Protein AF-A0A959EKR7-F1 (afdb_monomer_lite)

Foldseek 3Di:
DDDDQDPLNVLVVVQVVPPPRPCLVSLLVVLVVVLVVVLVVCVVCVVVDVQFDFPPDAFPVRDGHGSSLVVSVVSSVVSNVVSVSDPDDDDSD

Radius of gyration: 16.76 Å; chains: 1; bounding box: 38×23×51 Å

Structure (mmCIF, N/CA/C/O backbone):
data_AF-A0A959EKR7-F1
#
_entry.id   AF-A0A959EKR7-F1
#
loop_
_atom_site.group_PDB
_atom_site.id
_atom_site.type_symbol
_atom_site.label_atom_id
_atom_site.label_alt_id
_atom_site.label_comp_id
_atom_site.label_asym_id
_atom_site.label_entity_id
_atom_site.label_seq_id
_atom_site.pdbx_PDB_ins_code
_atom_site.Cartn_x
_atom_site.Cartn_y
_atom_site.Cartn_z
_atom_site.occupancy
_atom_site.B_iso_or_equiv
_atom_site.auth_seq_id
_atom_site.auth_comp_id
_atom_site.auth_asym_id
_atom_site.auth_atom_id
_atom_site.pdbx_PDB_model_num
ATOM 1 N N . MET A 1 1 ? -12.623 9.917 -29.781 1.00 49.56 1 MET A N 1
ATOM 2 C CA . MET A 1 1 ? -12.912 9.480 -28.395 1.00 49.56 1 MET A CA 1
ATOM 3 C C . MET A 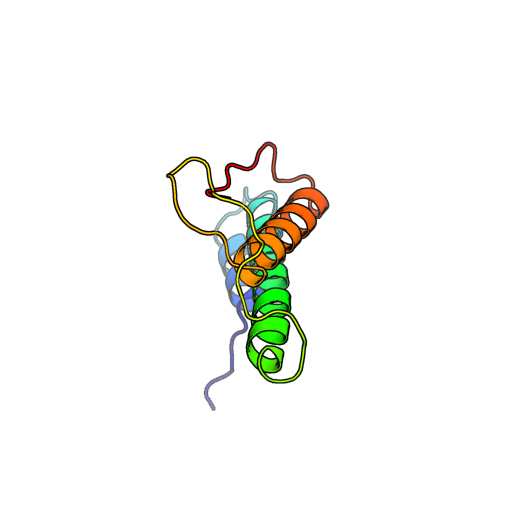1 1 ? -11.604 9.464 -27.623 1.00 49.56 1 MET A C 1
ATOM 5 O O . MET A 1 1 ? -10.676 8.808 -28.078 1.00 49.56 1 MET A O 1
ATOM 9 N N . ASN A 1 2 ? -11.510 10.186 -26.504 1.00 79.38 2 ASN A N 1
ATOM 10 C CA . ASN A 1 2 ? -10.352 10.079 -25.612 1.00 79.38 2 ASN A CA 1
ATOM 11 C C . ASN A 1 2 ? -10.461 8.775 -24.819 1.00 79.38 2 ASN A C 1
ATOM 13 O O . ASN A 1 2 ? -11.436 8.559 -24.103 1.00 79.38 2 ASN A O 1
ATOM 17 N N . ARG A 1 3 ? -9.481 7.888 -24.991 1.00 90.50 3 ARG A N 1
ATOM 18 C CA . ARG A 1 3 ? -9.384 6.631 -24.246 1.00 90.50 3 ARG A CA 1
ATOM 19 C C . ARG A 1 3 ? -8.986 6.932 -22.799 1.00 90.50 3 ARG A C 1
ATOM 21 O O . ARG A 1 3 ? -8.008 7.639 -22.578 1.00 90.50 3 ARG A O 1
ATOM 28 N N . ILE A 1 4 ? -9.704 6.359 -21.835 1.00 93.00 4 ILE A N 1
ATOM 29 C CA . ILE A 1 4 ? -9.309 6.402 -20.421 1.00 93.00 4 ILE A CA 1
ATOM 30 C C . ILE A 1 4 ? -8.061 5.532 -20.246 1.00 93.00 4 ILE A C 1
ATOM 32 O O . ILE A 1 4 ? -8.058 4.369 -20.650 1.00 93.00 4 ILE A O 1
ATOM 36 N N . VAL A 1 5 ? -7.014 6.103 -19.654 1.00 94.25 5 VAL A N 1
ATOM 37 C CA . VAL A 1 5 ? -5.790 5.390 -19.269 1.00 94.25 5 VAL A CA 1
ATOM 38 C C . VAL A 1 5 ? -5.815 5.239 -17.755 1.00 94.25 5 VAL A C 1
ATOM 40 O O . VAL A 1 5 ? -5.886 6.235 -17.037 1.00 94.25 5 VAL A O 1
ATOM 43 N N . THR A 1 6 ? -5.807 4.000 -17.268 1.00 94.50 6 THR A N 1
ATOM 44 C CA . THR A 1 6 ? -5.757 3.729 -15.826 1.00 94.50 6 THR A CA 1
ATOM 45 C C . T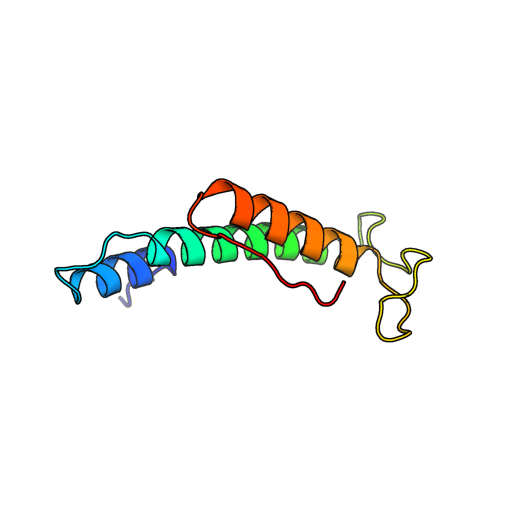HR A 1 6 ? -4.351 3.971 -15.282 1.00 94.50 6 THR A C 1
ATOM 47 O O . THR A 1 6 ? -3.378 3.972 -16.037 1.00 94.50 6 THR A O 1
ATOM 50 N N . LEU A 1 7 ? -4.236 4.141 -13.962 1.00 92.50 7 LEU A N 1
ATOM 51 C CA . LEU A 1 7 ? -2.940 4.221 -13.286 1.00 92.50 7 LEU A CA 1
ATOM 52 C C . LEU A 1 7 ? -2.068 2.998 -13.620 1.00 92.50 7 LEU A C 1
ATOM 54 O O . LEU A 1 7 ? -0.937 3.160 -14.065 1.00 92.50 7 LEU A O 1
ATOM 58 N N . ASP A 1 8 ? -2.629 1.793 -13.509 1.00 91.50 8 ASP A N 1
ATOM 59 C CA . ASP A 1 8 ? -1.949 0.538 -13.840 1.00 91.50 8 ASP A CA 1
ATOM 60 C C . ASP A 1 8 ? -1.462 0.525 -15.298 1.00 91.50 8 ASP A C 1
ATOM 62 O O . ASP A 1 8 ? -0.316 0.177 -15.577 1.00 91.50 8 ASP A O 1
ATOM 66 N N . GLU A 1 9 ? -2.309 0.953 -16.242 1.00 93.00 9 GLU A N 1
ATOM 67 C CA . GLU A 1 9 ? -1.931 1.020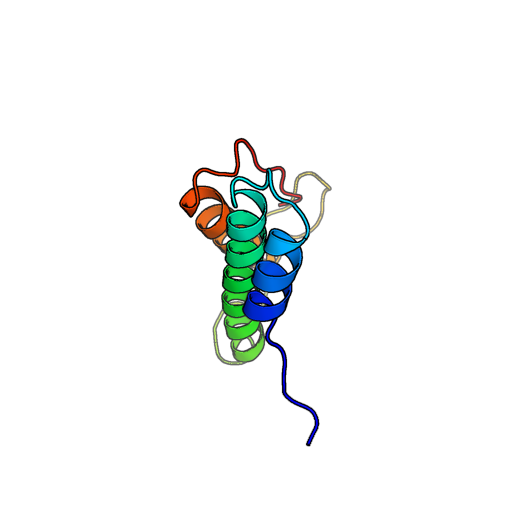 -17.652 1.00 93.00 9 GLU A CA 1
ATOM 68 C C . GLU A 1 9 ? -0.804 2.032 -17.891 1.00 93.00 9 GLU A C 1
ATOM 70 O O . GLU A 1 9 ? 0.124 1.757 -18.655 1.00 93.00 9 GLU A O 1
ATOM 75 N N . PHE A 1 10 ? -0.866 3.196 -17.246 1.00 94.56 10 PHE A N 1
ATOM 76 C CA . PHE A 1 10 ? 0.186 4.200 -17.335 1.00 94.56 10 PHE A CA 1
ATOM 77 C C . PHE A 1 10 ? 1.518 3.659 -16.804 1.00 94.56 10 PHE A C 1
ATOM 79 O O . PHE A 1 10 ? 2.527 3.768 -17.500 1.00 94.56 10 PHE A O 1
ATOM 86 N N . ILE A 1 11 ? 1.521 3.030 -15.626 1.00 93.75 11 ILE A N 1
ATOM 87 C CA . ILE A 1 11 ? 2.732 2.480 -15.001 1.00 93.75 11 ILE A CA 1
ATOM 88 C C . ILE A 1 11 ? 3.354 1.401 -15.896 1.00 93.75 11 ILE A C 1
ATOM 90 O O . ILE A 1 11 ? 4.539 1.482 -16.210 1.00 93.75 11 ILE A O 1
ATOM 94 N N . ILE A 1 12 ? 2.554 0.455 -16.402 1.00 92.00 12 ILE A N 1
ATOM 95 C CA . ILE A 1 12 ? 3.042 -0.616 -17.288 1.00 92.00 12 ILE A CA 1
ATOM 96 C C . ILE A 1 12 ? 3.624 -0.046 -18.586 1.00 92.00 12 ILE A C 1
ATOM 98 O O . ILE A 1 12 ? 4.641 -0.531 -19.081 1.00 92.00 12 ILE A O 1
ATOM 102 N N . ARG A 1 13 ? 2.992 0.981 -19.169 1.00 93.25 13 ARG A N 1
ATOM 103 C CA . ARG A 1 13 ? 3.521 1.644 -20.371 1.00 93.25 13 ARG A CA 1
ATOM 104 C C . ARG A 1 13 ? 4.861 2.316 -20.084 1.00 93.25 13 ARG A C 1
ATOM 106 O O . ARG A 1 13 ? 5.775 2.149 -20.878 1.00 93.25 13 ARG A O 1
ATOM 113 N N . ARG A 1 14 ? 4.986 3.011 -18.951 1.00 93.69 14 ARG A N 1
ATOM 114 C CA . ARG A 1 14 ? 6.229 3.680 -18.546 1.00 93.69 14 ARG A CA 1
ATOM 115 C C . ARG A 1 14 ? 7.344 2.712 -18.197 1.00 93.69 14 ARG A C 1
ATOM 117 O O . ARG A 1 14 ? 8.484 2.996 -18.528 1.00 93.69 14 ARG A O 1
ATOM 124 N N . GLN A 1 15 ? 7.040 1.557 -17.613 1.00 92.12 15 GLN A N 1
ATOM 125 C CA . GLN A 1 15 ? 8.047 0.526 -17.365 1.00 92.12 15 GLN A CA 1
ATOM 126 C C . GLN A 1 15 ? 8.738 0.089 -18.667 1.00 92.12 15 GLN A C 1
ATOM 128 O O . GLN A 1 15 ? 9.950 -0.101 -18.681 1.00 92.12 15 GLN A O 1
ATOM 133 N N . LYS A 1 16 ? 7.992 -0.016 -19.778 1.00 91.38 16 LYS A N 1
ATOM 134 C CA . LYS A 1 16 ? 8.544 -0.405 -21.089 1.00 91.38 16 LYS A CA 1
ATOM 135 C C . LYS A 1 16 ? 9.524 0.613 -21.674 1.00 91.38 16 LYS A C 1
ATOM 137 O O . LYS A 1 16 ? 10.326 0.229 -22.520 1.00 91.38 16 LYS A O 1
ATOM 142 N N . ASP A 1 17 ? 9.485 1.865 -21.216 1.00 93.12 17 ASP A N 1
ATOM 143 C CA . ASP A 1 17 ? 10.455 2.893 -21.606 1.00 93.12 17 ASP A CA 1
ATOM 144 C C . ASP A 1 17 ? 11.864 2.582 -21.038 1.00 93.12 17 ASP A C 1
ATOM 146 O O . ASP A 1 17 ? 12.852 3.163 -21.484 1.00 93.12 17 ASP A O 1
ATOM 150 N N . PHE A 1 18 ? 11.979 1.637 -20.090 1.00 92.00 18 PHE A N 1
ATOM 151 C CA . PHE A 1 18 ? 13.220 1.256 -19.412 1.00 92.00 18 PHE A CA 1
ATOM 152 C C . PHE A 1 18 ? 13.527 -0.245 -19.604 1.00 92.00 18 PHE A C 1
ATOM 154 O O . PHE A 1 18 ? 13.002 -1.083 -18.870 1.00 92.00 18 PHE A O 1
ATOM 161 N N . PRO A 1 19 ? 14.426 -0.620 -20.538 1.00 87.75 19 PRO A N 1
ATOM 162 C CA . PRO A 1 19 ? 14.729 -2.022 -20.864 1.00 87.75 19 PRO A CA 1
ATOM 163 C C . PRO A 1 19 ? 15.264 -2.867 -19.699 1.00 87.75 19 PRO A C 1
ATOM 165 O O . PRO A 1 19 ? 15.155 -4.089 -19.728 1.00 87.75 19 PRO A O 1
ATOM 168 N N . PHE A 1 20 ? 15.848 -2.221 -18.688 1.00 89.88 20 PHE A N 1
ATOM 169 C CA . PHE A 1 20 ? 16.430 -2.872 -17.511 1.00 89.88 20 PHE A CA 1
ATOM 170 C C . PHE A 1 20 ? 15.486 -2.899 -16.302 1.00 89.88 20 PHE A C 1
ATOM 172 O O . PHE A 1 20 ? 15.903 -3.279 -15.212 1.00 89.88 20 PHE A O 1
ATOM 179 N N . ALA A 1 21 ? 14.234 -2.459 -16.455 1.00 89.75 21 ALA A N 1
ATOM 180 C CA . ALA A 1 21 ? 13.291 -2.436 -15.348 1.00 89.75 21 ALA A CA 1
ATOM 181 C C . ALA A 1 21 ? 12.897 -3.861 -14.928 1.00 89.75 21 ALA A C 1
ATOM 183 O O . ALA A 1 21 ? 12.247 -4.584 -15.683 1.00 89.75 21 ALA A O 1
ATOM 184 N N . SER A 1 22 ? 13.227 -4.215 -13.686 1.00 89.00 22 SER A N 1
ATOM 185 C CA . SER A 1 22 ? 12.842 -5.460 -13.005 1.00 89.00 22 SER A CA 1
ATOM 186 C C . SER A 1 22 ? 11.326 -5.597 -12.820 1.00 89.00 22 SER A C 1
ATOM 188 O O . SER A 1 22 ? 10.790 -6.700 -12.836 1.00 89.00 22 SER A O 1
ATOM 190 N N . GLY A 1 23 ? 10.622 -4.467 -12.694 1.00 89.88 23 GLY A N 1
ATOM 191 C CA . GLY A 1 23 ? 9.190 -4.414 -12.381 1.00 89.88 23 GLY A CA 1
ATOM 192 C C . GLY A 1 23 ? 8.886 -4.175 -10.901 1.00 89.88 23 GLY A C 1
ATOM 193 O O . GLY A 1 23 ? 7.736 -3.910 -10.566 1.00 89.88 23 GLY A O 1
ATOM 194 N N . GLU A 1 24 ? 9.905 -4.148 -10.044 1.00 91.44 24 GLU A N 1
ATOM 195 C CA . GLU A 1 24 ? 9.780 -3.976 -8.587 1.00 91.44 24 GLU A CA 1
ATOM 196 C C . GLU A 1 24 ? 9.070 -2.651 -8.240 1.00 91.44 24 GLU A C 1
ATOM 198 O O . GLU A 1 24 ? 8.070 -2.624 -7.524 1.00 91.44 24 GLU A O 1
ATOM 203 N N . LEU A 1 25 ? 9.477 -1.542 -8.877 1.00 90.88 25 LEU A N 1
ATOM 204 C CA . LEU A 1 25 ? 8.801 -0.243 -8.731 1.00 90.88 25 LEU A CA 1
ATOM 205 C C . LEU A 1 25 ? 7.340 -0.272 -9.216 1.00 90.88 25 LEU A C 1
ATOM 207 O O . LEU A 1 25 ? 6.484 0.418 -8.667 1.00 90.88 25 LEU A O 1
ATOM 211 N N . THR A 1 26 ? 7.038 -1.067 -10.245 1.00 92.50 26 THR A N 1
ATOM 212 C CA . THR A 1 26 ? 5.659 -1.222 -10.737 1.00 92.50 26 THR A CA 1
ATOM 213 C C . THR A 1 26 ? 4.800 -1.965 -9.719 1.00 92.50 26 THR A C 1
ATOM 215 O O . THR A 1 26 ? 3.653 -1.573 -9.502 1.00 92.50 26 THR A O 1
ATOM 218 N N . GLY A 1 27 ? 5.364 -2.978 -9.054 1.00 91.12 27 GLY A N 1
ATOM 219 C CA . GLY A 1 27 ? 4.752 -3.652 -7.909 1.00 91.12 27 GLY A CA 1
ATOM 220 C C . GLY A 1 27 ? 4.439 -2.674 -6.777 1.00 91.12 27 GLY A C 1
ATOM 221 O O . GLY A 1 27 ? 3.274 -2.518 -6.416 1.00 91.12 27 GLY A O 1
ATOM 222 N N . LEU A 1 28 ? 5.443 -1.921 -6.316 1.00 92.19 28 LEU A N 1
ATOM 223 C CA . LEU A 1 28 ? 5.287 -0.936 -5.236 1.00 92.19 28 LEU A CA 1
ATOM 224 C C . LEU A 1 28 ? 4.190 0.098 -5.523 1.00 92.19 28 LEU A C 1
ATOM 226 O O . LEU A 1 28 ? 3.321 0.349 -4.687 1.00 92.19 28 LEU A O 1
ATOM 230 N N . LEU A 1 29 ? 4.187 0.691 -6.720 1.00 93.38 29 LEU A N 1
ATOM 231 C CA . LEU A 1 29 ? 3.179 1.689 -7.093 1.00 93.38 29 LEU A CA 1
ATOM 232 C C . LEU A 1 29 ? 1.771 1.089 -7.178 1.00 93.38 29 LEU A C 1
ATOM 234 O O . LEU A 1 29 ? 0.787 1.755 -6.840 1.00 93.38 29 LEU A O 1
ATOM 238 N N . ARG A 1 30 ? 1.660 -0.169 -7.614 1.00 92.25 30 ARG A N 1
ATOM 239 C CA . ARG A 1 30 ? 0.386 -0.886 -7.649 1.00 92.25 30 ARG A CA 1
ATOM 240 C C . ARG A 1 30 ? -0.153 -1.124 -6.241 1.00 92.25 30 ARG A C 1
ATOM 242 O O . ARG A 1 30 ? -1.343 -0.894 -6.025 1.00 92.25 30 ARG A O 1
ATOM 249 N N . ASP A 1 31 ? 0.690 -1.518 -5.293 1.00 92.38 31 ASP A N 1
ATOM 250 C CA . ASP A 1 31 ? 0.277 -1.755 -3.905 1.00 92.38 31 ASP A CA 1
ATOM 251 C C . ASP A 1 31 ? -0.191 -0.478 -3.219 1.00 92.38 31 ASP A C 1
ATOM 253 O O . ASP A 1 31 ? -1.247 -0.477 -2.586 1.00 92.38 31 ASP A O 1
ATOM 257 N N . ILE A 1 32 ? 0.520 0.635 -3.427 1.00 93.25 32 ILE A N 1
ATOM 258 C CA . ILE A 1 32 ? 0.082 1.961 -2.965 1.00 93.25 32 ILE A CA 1
ATOM 259 C C . ILE A 1 32 ? -1.295 2.290 -3.552 1.00 93.25 32 ILE A C 1
ATOM 261 O O . ILE A 1 32 ? -2.200 2.722 -2.836 1.00 93.25 32 ILE A O 1
ATOM 265 N N . GLY A 1 33 ? -1.496 2.040 -4.849 1.00 94.44 33 GLY A N 1
ATOM 266 C CA . GLY A 1 33 ? -2.782 2.253 -5.511 1.00 94.44 33 GLY A CA 1
ATOM 267 C C . GLY A 1 33 ? -3.916 1.391 -4.943 1.00 94.44 33 GLY A C 1
ATOM 268 O O . GLY A 1 33 ? -5.063 1.840 -4.888 1.00 94.44 33 GLY A O 1
ATOM 269 N N . VAL A 1 34 ? -3.625 0.163 -4.510 1.00 93.12 34 VAL A N 1
ATOM 270 C CA . VAL A 1 34 ? -4.593 -0.724 -3.846 1.00 93.12 34 VAL A CA 1
ATOM 271 C C . VAL A 1 34 ? -4.902 -0.231 -2.433 1.00 93.12 34 VAL A C 1
ATOM 273 O O . VAL A 1 34 ? -6.080 -0.065 -2.108 1.00 93.12 34 VAL A O 1
ATOM 276 N N . ALA A 1 35 ? -3.881 0.076 -1.629 1.00 93.81 35 ALA A N 1
ATOM 277 C CA . ALA A 1 35 ? -4.037 0.619 -0.282 1.00 93.81 35 ALA A CA 1
ATOM 278 C C . ALA A 1 35 ? -4.882 1.901 -0.294 1.00 93.81 35 ALA A C 1
ATOM 280 O O . ALA A 1 35 ? -5.867 2.005 0.436 1.00 93.81 35 ALA A O 1
ATOM 281 N N . ALA A 1 36 ? -4.590 2.828 -1.211 1.00 94.75 36 ALA A N 1
ATOM 282 C CA . ALA A 1 36 ? -5.335 4.074 -1.363 1.00 94.75 36 ALA A CA 1
ATOM 283 C C . ALA A 1 36 ? -6.822 3.843 -1.682 1.00 94.75 36 ALA A C 1
ATOM 285 O O . ALA A 1 36 ? -7.685 4.533 -1.142 1.00 94.75 36 ALA A O 1
ATOM 286 N N . LYS A 1 37 ? -7.156 2.849 -2.519 1.00 94.69 37 LYS A N 1
ATOM 287 C CA . LYS A 1 37 ? -8.557 2.489 -2.811 1.00 94.69 37 LYS A CA 1
ATOM 288 C C . LYS A 1 37 ? -9.267 1.908 -1.586 1.00 94.69 37 LYS A C 1
ATOM 290 O O . LYS A 1 37 ? -10.446 2.195 -1.381 1.00 94.69 37 LYS A O 1
ATOM 295 N N . ILE A 1 38 ? -8.571 1.103 -0.781 1.00 92.50 38 ILE A N 1
ATOM 296 C CA . ILE A 1 38 ? -9.109 0.528 0.462 1.00 92.50 38 ILE A CA 1
ATOM 297 C C . ILE A 1 38 ? -9.384 1.637 1.480 1.00 92.50 38 ILE A C 1
ATOM 299 O O . ILE A 1 38 ? -10.490 1.704 2.016 1.00 92.50 38 ILE A O 1
ATOM 303 N N . VAL A 1 39 ? -8.422 2.538 1.689 1.00 92.62 39 VAL A N 1
ATOM 304 C CA . VAL A 1 39 ? -8.578 3.697 2.577 1.00 92.62 39 VAL A CA 1
ATOM 305 C C . VAL A 1 39 ? -9.715 4.590 2.089 1.00 92.62 39 VAL A C 1
ATOM 307 O O . VAL A 1 39 ? -10.618 4.901 2.856 1.00 92.62 39 VAL A O 1
ATOM 310 N N . ASN A 1 40 ? -9.758 4.924 0.797 1.00 92.88 40 ASN A N 1
ATOM 311 C CA . ASN A 1 40 ? -10.822 5.754 0.230 1.00 92.88 40 ASN A CA 1
ATOM 312 C C . ASN A 1 40 ? -12.219 5.143 0.413 1.00 92.88 40 ASN A C 1
ATOM 314 O O . ASN A 1 40 ? -13.173 5.860 0.714 1.00 92.88 40 ASN A O 1
ATOM 318 N N . ARG A 1 41 ? -12.354 3.821 0.256 1.00 90.81 41 ARG A N 1
ATOM 319 C CA . ARG A 1 41 ? -13.615 3.121 0.528 1.00 90.81 41 ARG A CA 1
ATOM 320 C C . ARG A 1 41 ? -14.051 3.310 1.978 1.00 90.81 41 ARG A C 1
ATOM 322 O O . ARG A 1 41 ? -15.245 3.488 2.208 1.00 90.81 41 ARG A O 1
ATOM 329 N N . GLU A 1 42 ? -13.118 3.242 2.918 1.00 87.38 42 GLU A N 1
ATOM 330 C CA . GLU A 1 42 ? -13.422 3.372 4.340 1.00 87.38 42 GLU A CA 1
ATOM 331 C C . GLU A 1 42 ? -13.758 4.820 4.712 1.00 87.38 42 GLU A C 1
ATOM 333 O O . GLU A 1 42 ? -14.773 5.063 5.357 1.00 87.38 42 GLU A O 1
ATOM 338 N N . VAL A 1 43 ? -13.017 5.794 4.170 1.00 87.94 43 VAL A N 1
ATOM 339 C CA . VAL A 1 43 ? -13.317 7.232 4.290 1.00 87.94 43 VAL A CA 1
ATOM 340 C C .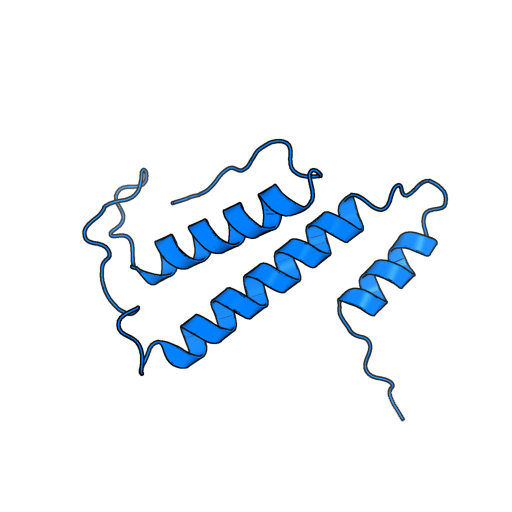 VAL A 1 43 ? -14.718 7.553 3.771 1.00 87.94 43 VAL A C 1
ATOM 342 O O . VAL A 1 43 ? -15.507 8.199 4.457 1.00 87.94 43 VAL A O 1
ATOM 345 N N . ASN A 1 44 ? -15.081 7.045 2.591 1.00 86.38 44 ASN A N 1
ATOM 346 C CA . ASN A 1 44 ? -16.405 7.271 2.004 1.00 86.38 44 ASN A CA 1
ATOM 347 C C . ASN A 1 44 ? -17.545 6.624 2.806 1.00 86.38 44 ASN A C 1
ATOM 349 O O . ASN A 1 44 ? -18.705 7.002 2.646 1.00 86.38 44 ASN A O 1
ATOM 353 N N . LYS A 1 45 ? -17.235 5.643 3.658 1.00 82.88 45 LYS A N 1
ATOM 354 C CA . LYS A 1 45 ? -18.194 4.978 4.547 1.00 82.88 45 LYS A CA 1
ATOM 355 C C . LYS A 1 45 ? -18.092 5.459 5.990 1.00 82.88 45 LYS A C 1
ATOM 357 O O . LYS A 1 45 ? -18.877 5.007 6.817 1.00 82.88 45 LYS A O 1
ATOM 362 N N . ALA A 1 46 ? -17.196 6.393 6.296 1.00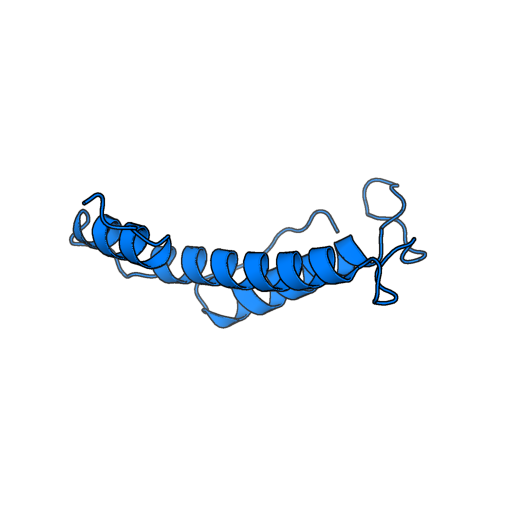 72.62 46 ALA A N 1
ATOM 363 C CA . ALA A 1 46 ? -16.875 6.772 7.664 1.00 72.62 46 ALA A CA 1
ATOM 364 C C . ALA A 1 46 ? -18.057 7.404 8.420 1.00 72.62 46 ALA A C 1
ATOM 366 O O . ALA A 1 46 ? -18.147 7.278 9.633 1.00 72.62 46 ALA A O 1
ATOM 367 N N . GLY A 1 47 ? -19.019 8.013 7.718 1.00 68.31 47 GLY A N 1
ATOM 368 C CA . GLY A 1 47 ? -20.271 8.489 8.327 1.00 68.31 47 GLY A CA 1
ATOM 369 C C . GLY A 1 47 ? -21.276 7.382 8.685 1.00 68.31 47 GLY A C 1
ATOM 370 O O . GLY A 1 47 ? -22.242 7.639 9.395 1.00 68.31 47 GLY A O 1
ATOM 371 N N . LEU A 1 48 ? -21.068 6.160 8.188 1.00 73.25 48 LEU A N 1
ATOM 372 C CA . LEU A 1 48 ? -21.935 4.990 8.387 1.00 73.25 48 LEU A CA 1
ATOM 373 C C . LEU A 1 48 ? -21.268 3.894 9.234 1.00 73.25 48 LEU A C 1
ATOM 375 O O . LEU A 1 48 ? -21.942 2.972 9.687 1.00 73.25 48 LEU A O 1
ATOM 379 N N . VAL A 1 49 ? -19.952 3.977 9.428 1.00 69.25 49 VAL A N 1
ATOM 380 C CA . VAL A 1 49 ? -19.115 3.002 10.138 1.00 69.25 49 VAL A CA 1
ATOM 381 C C . VAL A 1 49 ? -18.435 3.707 11.314 1.00 69.25 49 VAL A C 1
ATOM 383 O O . VAL A 1 49 ? -18.109 4.885 11.229 1.00 69.25 49 VAL A O 1
ATOM 386 N N . SER A 1 50 ? -18.190 3.011 12.426 1.00 69.69 50 SER A N 1
ATOM 387 C CA . SER A 1 50 ? -17.584 3.576 13.649 1.00 69.69 50 SER A CA 1
ATOM 388 C C . SER A 1 50 ? -16.073 3.867 13.542 1.00 69.69 50 SER A C 1
ATOM 390 O O . SER A 1 50 ? -15.320 3.569 14.470 1.00 69.69 50 SER A O 1
ATOM 392 N N . ILE A 1 51 ? -15.620 4.432 12.419 1.00 72.06 51 ILE A N 1
ATOM 393 C CA . ILE A 1 51 ? -14.208 4.747 12.147 1.00 72.06 51 ILE A CA 1
ATOM 394 C C . ILE A 1 51 ? -13.861 6.232 12.339 1.00 72.06 51 ILE A C 1
ATOM 396 O O . ILE A 1 51 ? -12.692 6.602 12.328 1.00 72.06 51 ILE A O 1
ATOM 400 N N . LEU A 1 52 ? -14.858 7.089 12.571 1.00 74.56 52 LEU A N 1
ATOM 401 C CA . LEU A 1 52 ? -14.630 8.477 12.976 1.00 74.56 52 LEU A CA 1
ATOM 402 C C . LEU A 1 52 ? -14.371 8.578 14.487 1.00 74.56 52 LEU A C 1
ATOM 404 O O . LEU A 1 52 ? -15.015 7.897 15.291 1.00 74.56 52 LEU A O 1
ATOM 408 N N . GLY A 1 53 ? -13.459 9.475 14.864 1.00 79.69 53 GLY A N 1
ATOM 409 C CA . GLY A 1 53 ? -13.136 9.816 16.249 1.00 79.69 53 GLY A CA 1
ATOM 410 C C . GLY A 1 53 ? -11.731 9.398 16.679 1.00 79.69 53 GLY A C 1
ATOM 411 O O . GLY A 1 53 ? -11.042 8.640 15.991 1.00 79.69 53 GLY A O 1
ATOM 412 N N . LYS A 1 54 ? -11.336 9.891 17.857 1.00 81.31 54 LYS A N 1
ATOM 413 C CA . LYS A 1 54 ? -10.009 9.657 18.431 1.00 81.31 54 LYS A CA 1
ATOM 414 C C . LYS A 1 54 ? -9.770 8.166 18.673 1.00 81.31 54 LYS A C 1
ATOM 416 O O . LYS A 1 54 ? -10.662 7.453 19.147 1.00 81.31 54 LYS A O 1
ATOM 421 N N . ALA A 1 55 ? -8.557 7.714 18.378 1.00 79.75 55 ALA A N 1
ATOM 422 C CA . ALA A 1 55 ? -8.072 6.380 18.709 1.00 79.75 55 ALA A CA 1
ATOM 423 C C . ALA A 1 55 ? -7.785 6.221 20.211 1.00 79.75 55 ALA A C 1
ATOM 425 O O . ALA A 1 55 ? -7.734 5.101 20.709 1.00 79.75 55 ALA A O 1
ATOM 426 N N . GLY A 1 56 ? -7.666 7.338 20.941 1.00 78.75 56 GLY A N 1
ATOM 427 C CA . GLY A 1 56 ? -7.311 7.340 22.362 1.00 78.75 56 GLY A CA 1
ATOM 428 C C . GLY A 1 56 ? -5.813 7.140 22.605 1.00 78.75 56 GLY A C 1
ATOM 429 O O . GLY A 1 56 ? -5.424 6.820 23.724 1.00 78.75 56 GLY A O 1
ATOM 430 N N . SER A 1 57 ? -5.001 7.318 21.562 1.00 78.56 57 SER A N 1
ATOM 431 C CA . SER A 1 57 ? -3.542 7.288 21.580 1.00 78.56 57 SER A CA 1
ATOM 432 C C . SER A 1 57 ? -2.980 8.606 21.051 1.00 78.56 57 SER A C 1
ATOM 434 O O . SER A 1 57 ? -3.642 9.309 20.288 1.00 78.56 57 SER A O 1
ATOM 436 N N . GLU A 1 58 ? -1.752 8.906 21.449 1.00 82.12 58 GLU A N 1
ATOM 437 C CA . GLU A 1 58 ? -0.982 10.070 21.015 1.00 82.12 58 GLU A CA 1
ATOM 438 C C . GLU A 1 58 ? 0.220 9.566 20.202 1.00 82.12 58 GLU A C 1
ATOM 440 O O . GLU A 1 58 ? 0.823 8.554 20.579 1.00 82.12 58 GLU A O 1
ATOM 445 N N . ASN A 1 59 ? 0.530 10.202 19.071 1.00 76.81 59 ASN A N 1
ATOM 446 C CA . ASN A 1 59 ? 1.669 9.804 18.238 1.00 76.81 59 ASN A CA 1
ATOM 447 C C . ASN A 1 59 ? 3.001 10.313 18.822 1.00 76.81 59 ASN A C 1
ATOM 449 O O . ASN A 1 59 ? 3.041 11.073 19.793 1.00 76.81 59 ASN A O 1
ATOM 453 N N . ALA A 1 60 ? 4.123 9.912 18.213 1.00 79.56 60 ALA A N 1
ATOM 454 C CA . ALA A 1 60 ? 5.462 10.340 18.633 1.00 79.56 60 ALA A CA 1
ATOM 455 C C . ALA A 1 60 ? 5.689 11.869 18.553 1.00 79.56 60 ALA A C 1
ATOM 457 O O . ALA A 1 60 ? 6.652 12.370 19.138 1.00 79.56 60 ALA A O 1
ATOM 458 N N . SER A 1 61 ? 4.808 12.596 17.859 1.00 78.25 61 SER A N 1
ATOM 459 C CA . SER A 1 61 ? 4.825 14.056 17.707 1.00 78.25 61 SER A CA 1
ATOM 460 C C . SER A 1 61 ? 3.966 14.791 18.746 1.00 78.25 61 SER A C 1
ATOM 462 O O . SER A 1 61 ? 4.020 16.020 18.805 1.00 78.25 61 SER A O 1
ATOM 464 N N . GLY A 1 62 ? 3.212 14.073 19.587 1.00 81.00 62 GLY A N 1
ATOM 465 C CA . GLY A 1 62 ? 2.327 14.663 20.595 1.00 81.00 62 GLY A CA 1
ATOM 466 C C . GLY A 1 62 ? 0.924 15.019 20.083 1.00 81.00 62 GLY A C 1
ATOM 467 O O . GLY A 1 62 ? 0.255 15.887 20.646 1.00 81.00 62 GLY A O 1
ATOM 468 N N . GLU A 1 63 ? 0.487 14.420 18.973 1.00 84.31 63 GLU A N 1
ATOM 469 C CA . GLU A 1 63 ? -0.823 14.679 18.371 1.00 84.31 63 GLU A CA 1
ATOM 470 C C . GLU A 1 63 ? -1.824 13.557 18.681 1.00 84.31 63 GLU A C 1
ATOM 472 O O . GLU A 1 63 ? -1.486 12.371 18.690 1.00 84.31 63 GLU A O 1
ATOM 477 N N . ASP A 1 64 ? -3.082 13.942 18.924 1.00 86.38 64 ASP A N 1
ATOM 478 C CA . ASP A 1 64 ? -4.196 13.008 19.117 1.00 86.38 64 ASP A CA 1
ATOM 479 C C . ASP A 1 64 ? -4.486 12.232 17.822 1.00 86.38 64 ASP A C 1
ATOM 481 O O . ASP A 1 64 ? -5.054 12.780 16.871 1.00 86.38 64 ASP A O 1
ATOM 485 N N . VAL A 1 65 ? -4.198 10.933 17.828 1.00 85.81 65 VAL A N 1
ATOM 486 C CA . VAL A 1 65 ? -4.377 10.056 16.666 1.00 85.81 65 VAL A CA 1
ATOM 487 C C . VAL A 1 65 ? -5.859 9.769 16.425 1.00 85.81 65 VAL A C 1
ATOM 489 O O . VAL A 1 65 ? -6.610 9.449 17.360 1.00 85.81 65 VAL A O 1
ATOM 492 N N . GLN A 1 66 ? -6.314 9.827 15.171 1.00 88.25 66 GLN A N 1
ATOM 493 C CA . GLN A 1 66 ? -7.656 9.377 14.797 1.00 88.25 66 GLN A CA 1
ATOM 494 C C . GLN A 1 66 ? -7.657 7.885 14.462 1.00 88.25 66 GLN A C 1
ATOM 496 O O . GLN A 1 66 ? -6.692 7.316 13.961 1.00 88.25 66 GLN A O 1
ATOM 501 N N . LYS A 1 67 ? -8.798 7.220 14.664 1.00 87.81 67 LYS A N 1
ATOM 502 C CA . LYS A 1 67 ? -8.962 5.806 14.270 1.00 87.81 67 LYS A CA 1
ATOM 503 C C . LYS A 1 67 ? -8.713 5.570 12.780 1.00 87.81 67 LYS A C 1
ATOM 505 O O . LYS A 1 67 ? -8.279 4.488 12.392 1.00 87.81 67 LYS A O 1
ATOM 510 N N . LEU A 1 68 ? -9.019 6.570 11.957 1.00 88.69 68 LEU A N 1
ATOM 511 C CA . LEU A 1 68 ? -8.776 6.520 10.523 1.00 88.69 68 LEU A CA 1
ATOM 512 C C . LEU A 1 68 ? -7.277 6.522 10.192 1.00 88.69 68 LEU A C 1
ATOM 514 O O . LEU A 1 68 ? -6.889 5.844 9.244 1.00 88.69 68 LEU A O 1
ATOM 518 N N . ASP A 1 69 ? -6.463 7.224 10.979 1.00 88.88 69 ASP A N 1
ATOM 519 C CA . ASP A 1 69 ? -5.018 7.330 10.766 1.00 88.88 69 ASP A CA 1
ATOM 520 C C . ASP A 1 69 ? -4.355 5.975 11.033 1.00 88.88 69 ASP A C 1
ATOM 522 O O . ASP A 1 69 ? -3.687 5.425 10.156 1.00 88.88 69 ASP A O 1
ATOM 526 N N . LEU A 1 70 ? -4.692 5.338 12.165 1.00 90.00 70 LEU A N 1
ATOM 527 C CA . LEU A 1 70 ? -4.267 3.964 12.466 1.00 90.00 70 LEU A CA 1
ATOM 528 C C . LEU A 1 70 ? -4.704 2.976 11.380 1.00 90.00 70 LEU A C 1
ATOM 530 O O . LEU A 1 70 ? -3.915 2.145 10.934 1.00 90.00 70 LEU A O 1
ATOM 534 N N . TYR A 1 71 ? -5.952 3.080 10.917 1.00 90.88 71 TYR A N 1
ATOM 535 C CA . TYR A 1 71 ? -6.457 2.213 9.856 1.00 90.88 71 TYR A CA 1
ATOM 536 C C . TYR A 1 71 ? -5.691 2.406 8.542 1.00 90.88 71 TYR A C 1
ATOM 538 O O . TYR A 1 71 ? -5.339 1.429 7.878 1.00 90.88 71 TYR A O 1
ATOM 546 N N . ALA A 1 72 ? -5.434 3.652 8.141 1.00 92.56 72 ALA A N 1
ATOM 547 C CA . ALA A 1 72 ? -4.685 3.949 6.929 1.00 92.56 72 ALA A CA 1
ATOM 548 C C . ALA A 1 72 ? -3.244 3.433 7.023 1.00 92.56 72 ALA A C 1
ATOM 550 O O . ALA A 1 72 ? -2.773 2.799 6.073 1.00 92.56 72 ALA A O 1
ATOM 551 N N . ASN A 1 73 ? -2.594 3.632 8.172 1.00 94.12 73 ASN A N 1
ATOM 552 C CA . ASN A 1 73 ? -1.257 3.125 8.448 1.00 94.12 73 ASN A CA 1
ATOM 553 C C . ASN A 1 73 ? -1.200 1.596 8.315 1.00 94.12 73 ASN A C 1
ATOM 555 O O . ASN A 1 73 ? -0.422 1.068 7.520 1.00 94.12 73 ASN A O 1
ATOM 559 N N . GLU A 1 74 ? -2.098 0.877 8.996 1.00 93.50 74 GLU A N 1
ATOM 560 C CA . GLU A 1 74 ? -2.176 -0.584 8.907 1.00 93.50 74 GLU A CA 1
ATOM 561 C C . GLU A 1 74 ? -2.360 -1.061 7.462 1.00 93.50 74 GLU A C 1
ATOM 563 O O . GLU A 1 74 ? -1.648 -1.956 7.011 1.00 93.50 74 GLU A O 1
ATOM 568 N N . LYS A 1 75 ? -3.276 -0.453 6.693 1.00 94.50 75 LYS A N 1
ATOM 569 C CA . LYS A 1 75 ? -3.533 -0.891 5.311 1.00 94.50 75 LYS A CA 1
ATOM 570 C C . LYS A 1 75 ? -2.388 -0.587 4.360 1.00 94.50 75 LYS A C 1
ATOM 572 O O . LYS A 1 75 ? -2.146 -1.393 3.460 1.00 94.50 75 LYS A O 1
ATOM 577 N N . LEU A 1 76 ? -1.680 0.523 4.542 1.00 93.94 76 LEU A N 1
ATOM 578 C CA . LEU A 1 76 ? -0.470 0.810 3.776 1.00 93.94 76 LEU A CA 1
ATOM 579 C C . LEU A 1 76 ? 0.639 -0.189 4.110 1.00 93.94 76 LEU A C 1
ATOM 581 O O . LEU A 1 76 ? 1.219 -0.763 3.189 1.00 93.94 76 LEU A O 1
ATOM 585 N N . ILE A 1 77 ? 0.877 -0.460 5.395 1.00 93.81 77 ILE A N 1
ATOM 586 C CA . ILE A 1 77 ? 1.876 -1.436 5.844 1.00 93.81 77 ILE A CA 1
ATOM 587 C C . ILE A 1 77 ? 1.555 -2.835 5.307 1.00 93.81 77 ILE A C 1
ATOM 589 O O . ILE A 1 77 ? 2.437 -3.487 4.749 1.00 93.81 77 ILE A O 1
ATOM 593 N N . ASP A 1 78 ? 0.308 -3.290 5.437 1.00 92.81 78 ASP A N 1
ATOM 594 C CA . ASP A 1 78 ? -0.135 -4.599 4.948 1.00 92.81 78 ASP A CA 1
ATOM 595 C C . ASP A 1 78 ? 0.083 -4.733 3.436 1.00 92.81 78 ASP A C 1
ATOM 597 O O . ASP A 1 78 ? 0.591 -5.749 2.963 1.00 92.81 78 ASP A O 1
ATOM 601 N N . CYS A 1 79 ? -0.274 -3.704 2.659 1.00 92.81 79 CYS A N 1
ATOM 602 C CA . CYS A 1 79 ? -0.116 -3.738 1.206 1.00 92.81 79 CYS A CA 1
ATOM 603 C C . CYS A 1 79 ? 1.359 -3.717 0.787 1.00 92.81 79 CYS A C 1
ATOM 605 O O . CYS A 1 79 ? 1.746 -4.507 -0.068 1.00 92.81 79 CYS A O 1
ATOM 607 N N . LEU A 1 80 ? 2.186 -2.869 1.405 1.00 91.56 80 LEU A N 1
ATOM 608 C CA . LEU A 1 80 ? 3.611 -2.744 1.075 1.00 91.56 80 LEU A CA 1
ATOM 609 C C . LEU A 1 80 ? 4.433 -3.969 1.498 1.00 91.56 80 LEU A C 1
ATOM 611 O O . LEU A 1 80 ? 5.419 -4.301 0.843 1.00 91.56 80 LEU A O 1
ATOM 615 N N . LYS A 1 81 ? 4.027 -4.676 2.558 1.00 89.38 81 LYS A N 1
ATOM 616 C CA . LYS A 1 81 ? 4.652 -5.947 2.959 1.00 89.38 81 LYS A CA 1
ATOM 617 C C . LYS A 1 81 ? 4.388 -7.077 1.965 1.00 89.38 81 LYS A C 1
ATOM 619 O O . LYS A 1 81 ? 5.205 -7.988 1.858 1.00 89.38 81 LYS A O 1
ATOM 624 N N . ASN A 1 82 ? 3.265 -7.039 1.249 1.00 81.56 82 ASN A N 1
ATOM 625 C CA . ASN A 1 82 ? 2.833 -8.154 0.407 1.00 81.56 82 ASN A CA 1
ATOM 626 C C . ASN A 1 82 ? 3.618 -8.295 -0.903 1.00 81.56 82 ASN A C 1
ATOM 628 O O . ASN A 1 82 ? 3.664 -9.402 -1.437 1.00 81.56 82 ASN A O 1
ATOM 632 N N . SER A 1 83 ? 4.231 -7.232 -1.433 1.00 75.31 83 SER A N 1
ATOM 633 C CA . SER A 1 83 ? 5.002 -7.338 -2.681 1.00 75.31 83 SER A CA 1
ATOM 634 C C . SER A 1 83 ? 6.404 -7.896 -2.508 1.00 75.3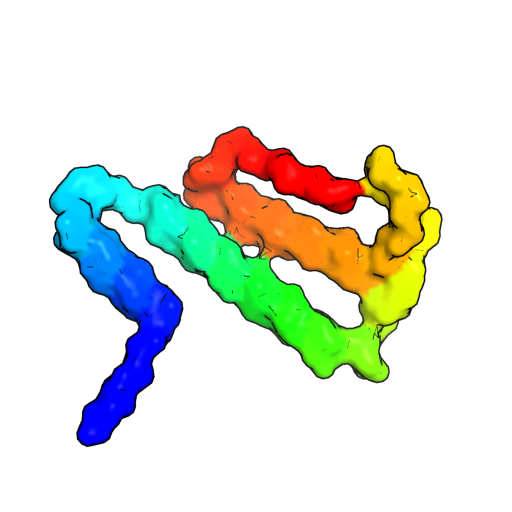1 83 SER A C 1
ATOM 636 O O . SER A 1 83 ? 6.986 -8.341 -3.489 1.00 75.31 83 SER A O 1
ATOM 638 N N . GLY A 1 84 ? 6.959 -7.891 -1.293 1.00 81.38 84 GLY A N 1
ATOM 639 C CA . GLY A 1 84 ? 8.358 -8.274 -1.068 1.00 81.38 84 GLY A CA 1
ATOM 640 C C . GLY A 1 84 ? 9.378 -7.270 -1.622 1.00 81.38 84 GLY A C 1
ATOM 641 O O . GLY A 1 84 ? 10.575 -7.478 -1.456 1.00 81.38 84 GLY A O 1
ATOM 642 N N . GLU A 1 85 ? 8.910 -6.167 -2.211 1.00 86.62 85 GLU A N 1
ATOM 643 C CA . GLU A 1 85 ? 9.736 -5.113 -2.817 1.00 86.62 85 GLU A CA 1
ATOM 644 C C . GLU A 1 85 ? 10.089 -3.994 -1.826 1.00 86.62 85 GLU A C 1
ATOM 646 O O . GLU A 1 85 ? 10.885 -3.099 -2.115 1.00 86.62 85 GLU A O 1
ATOM 651 N N . CYS A 1 86 ? 9.480 -4.017 -0.639 1.00 88.31 86 CYS A N 1
ATOM 652 C CA . CYS A 1 86 ? 9.698 -3.042 0.416 1.00 88.31 86 CYS A CA 1
ATOM 653 C C . CYS A 1 86 ? 10.556 -3.651 1.534 1.00 88.31 86 CYS A C 1
ATOM 655 O O . CYS A 1 86 ? 10.114 -4.545 2.255 1.00 88.31 86 CYS A O 1
ATOM 657 N N . CYS A 1 87 ? 11.785 -3.153 1.701 1.00 90.31 87 CYS A N 1
ATOM 658 C CA . CYS A 1 87 ? 12.703 -3.625 2.744 1.00 90.31 87 CYS A CA 1
ATOM 659 C C . CYS A 1 87 ? 12.458 -2.992 4.125 1.00 90.31 87 CYS A C 1
ATOM 661 O O . CYS A 1 87 ? 12.913 -3.526 5.135 1.00 90.31 87 CYS A O 1
ATOM 663 N N . GLY A 1 88 ? 11.747 -1.864 4.182 1.00 90.69 88 GLY A N 1
ATOM 664 C CA . GLY A 1 88 ? 11.468 -1.133 5.411 1.00 90.69 88 GLY A CA 1
ATOM 665 C C . GLY A 1 88 ? 10.470 -0.003 5.180 1.00 90.69 88 GLY A C 1
ATOM 666 O O . GLY A 1 88 ? 10.406 0.567 4.093 1.00 90.69 88 GLY A O 1
ATOM 667 N N . ILE A 1 89 ? 9.689 0.306 6.213 1.00 92.12 89 ILE A N 1
ATOM 668 C CA . ILE A 1 89 ? 8.633 1.321 6.185 1.00 92.12 89 ILE A CA 1
ATOM 669 C C . ILE A 1 89 ? 8.867 2.264 7.363 1.00 92.12 89 ILE A C 1
ATOM 671 O O . ILE A 1 89 ? 9.109 1.805 8.479 1.00 92.12 89 ILE A O 1
ATOM 675 N N . ALA A 1 90 ? 8.787 3.567 7.107 1.00 91.75 90 ALA A N 1
ATOM 676 C CA . ALA A 1 90 ? 8.716 4.596 8.134 1.00 91.75 90 ALA A CA 1
ATOM 677 C C . ALA A 1 90 ? 7.321 5.229 8.074 1.00 91.75 90 ALA A C 1
ATOM 679 O O . ALA A 1 90 ? 6.882 5.634 6.997 1.00 91.75 90 ALA A O 1
ATOM 680 N N . SER A 1 91 ? 6.640 5.263 9.215 1.00 89.88 91 SER A N 1
ATOM 681 C CA . SER A 1 91 ? 5.302 5.830 9.393 1.00 89.88 91 SER A CA 1
ATOM 682 C C . SER A 1 91 ? 5.376 6.995 10.377 1.00 89.88 91 SER A C 1
ATOM 684 O O . SER A 1 91 ? 6.226 6.992 11.267 1.00 89.88 91 SER A O 1
ATOM 686 N N . GLU A 1 92 ? 4.516 7.990 10.175 1.00 86.75 92 GLU A N 1
ATOM 687 C CA . GLU A 1 92 ? 4.275 9.079 11.129 1.00 86.75 92 GLU A CA 1
ATOM 688 C C . GLU A 1 92 ? 3.478 8.598 12.352 1.00 86.75 92 GLU A C 1
ATOM 690 O O . GLU A 1 92 ? 3.740 9.039 13.472 1.00 86.75 92 GLU A O 1
ATOM 695 N N . GLU A 1 93 ? 2.560 7.655 12.122 1.00 82.25 93 GLU A N 1
ATOM 696 C CA . GLU A 1 93 ? 1.812 6.921 13.150 1.00 82.25 93 GLU A CA 1
ATOM 697 C C . GLU A 1 93 ? 2.662 5.855 13.841 1.00 82.25 93 GLU A C 1
ATOM 699 O O . GLU A 1 93 ? 3.398 5.144 13.105 1.00 82.25 93 GLU A O 1
#

Secondary structure (DSSP, 8-state):
-PPP--HHHHHHHHHTT-TT--SHHHHHHHHHHHHHHHHHHHHHHTTTSTT-SEEEEE-TTS-EEEHHHHHHHHHHHHHHHHTS--S------

pLDDT: mean 87.38, std 7.83, range [49.56, 94.75]

Sequence (93 aa):
MNRIVTLDEFIIRRQKDFPFASGELTGLLRDIGVAAKIVNREVNKAGLVSILGKAGSENASGEDVQKLDLYANEKLIDCLKNSGECCGIASEE